Protein AF-A0A2C9V611-F1 (afdb_monomer_lite)

Sequence (62 aa):
MVLLVCTLMAKDANAKLISYGAMGRDGNRGCGPTNPAGCKKQEANKYSRGCKKEFRCRGDKT

pLDDT: mean 70.24, std 8.07, range [53.28, 84.06]

Secondary structure (DSSP, 8-state):
-HHHHHHHHHHHTT-SS--HHHHSSSS---SBTTBGGG-------S---PPPGGG--TT---

Structure (mmCIF, N/CA/C/O backbone):
data_AF-A0A2C9V611-F1
#
_entry.id   AF-A0A2C9V611-F1
#
loop_
_atom_site.group_PDB
_atom_site.id
_atom_site.type_symbol
_atom_site.label_atom_id
_atom_site.label_alt_id
_atom_site.label_comp_id
_atom_site.label_asym_id
_atom_site.label_entity_id
_atom_site.label_seq_id
_atom_site.pdbx_PDB_ins_code
_atom_site.Cartn_x
_atom_site.Cartn_y
_atom_site.Cartn_z
_atom_site.occupancy
_atom_site.B_iso_or_equiv
_atom_site.auth_seq_id
_atom_site.auth_comp_id
_atom_site.auth_asym_id
_atom_site.auth_atom_id
_atom_site.pdbx_PDB_model_num
ATOM 1 N N . MET A 1 1 ? 44.834 -11.242 -23.595 1.00 61.69 1 MET A N 1
ATOM 2 C CA . MET A 1 1 ? 43.552 -10.666 -24.065 1.00 61.69 1 MET A CA 1
ATOM 3 C C . MET A 1 1 ? 42.359 -11.093 -23.212 1.00 61.69 1 MET A C 1
ATOM 5 O O . MET A 1 1 ? 41.640 -10.219 -22.759 1.00 61.69 1 MET A O 1
ATOM 9 N N . VAL A 1 2 ? 42.173 -12.388 -22.920 1.00 74.62 2 VAL A N 1
ATOM 10 C CA . VAL A 1 2 ? 41.039 -12.897 -22.109 1.00 74.62 2 VAL A CA 1
ATOM 11 C C . VAL A 1 2 ? 40.916 -12.208 -20.740 1.00 74.62 2 VAL A C 1
ATOM 13 O O . VAL A 1 2 ? 39.841 -11.751 -20.378 1.00 74.62 2 VAL A O 1
ATOM 16 N N . LEU A 1 3 ? 42.029 -12.026 -20.022 1.00 69.44 3 LEU A N 1
ATOM 17 C CA . LEU A 1 3 ? 42.035 -11.377 -18.701 1.00 69.44 3 LEU A CA 1
ATOM 18 C C . LEU A 1 3 ? 41.591 -9.897 -18.732 1.00 69.44 3 LEU A C 1
ATOM 20 O O . LEU A 1 3 ? 40.954 -9.418 -17.797 1.00 69.44 3 LEU A O 1
ATOM 24 N N . LEU A 1 4 ? 41.874 -9.178 -19.824 1.00 69.69 4 LEU A N 1
ATOM 25 C CA . LEU A 1 4 ? 41.434 -7.790 -20.028 1.00 69.69 4 LEU A CA 1
ATOM 26 C C . LEU A 1 4 ? 39.920 -7.708 -20.271 1.00 69.69 4 LEU A C 1
ATOM 28 O O . LEU A 1 4 ? 39.258 -6.820 -19.748 1.00 69.69 4 LEU A O 1
ATOM 32 N N . VAL A 1 5 ? 39.361 -8.672 -21.006 1.00 72.56 5 VAL A N 1
ATOM 33 C CA . VAL A 1 5 ? 37.912 -8.765 -21.240 1.00 72.56 5 VAL A CA 1
ATOM 34 C C . VAL A 1 5 ? 37.172 -9.134 -19.948 1.00 72.56 5 VAL A C 1
ATOM 36 O O . VAL A 1 5 ? 36.167 -8.508 -19.621 1.00 72.56 5 VAL A O 1
ATOM 39 N N . CYS A 1 6 ? 37.693 -10.081 -19.161 1.00 70.12 6 CYS A N 1
ATOM 40 C CA . CYS A 1 6 ? 37.073 -10.494 -17.896 1.00 70.12 6 CYS A CA 1
ATOM 41 C C . CYS A 1 6 ? 37.015 -9.359 -16.860 1.00 70.12 6 CYS A C 1
ATOM 43 O O . CYS A 1 6 ? 36.026 -9.221 -16.143 1.00 70.12 6 CYS A O 1
ATOM 45 N N . THR A 1 7 ? 38.060 -8.529 -16.786 1.00 69.44 7 THR A N 1
ATOM 46 C CA . THR A 1 7 ? 38.118 -7.411 -15.828 1.00 69.44 7 THR A CA 1
ATOM 47 C C . THR A 1 7 ? 37.191 -6.253 -16.193 1.00 69.44 7 THR A C 1
ATOM 49 O O . THR A 1 7 ? 36.724 -5.561 -15.293 1.00 69.44 7 THR A O 1
ATOM 52 N N . LEU A 1 8 ? 36.881 -6.056 -17.479 1.00 65.31 8 LEU A N 1
ATOM 53 C CA . LEU A 1 8 ? 35.886 -5.074 -17.921 1.00 65.31 8 LEU A CA 1
ATOM 54 C C . LEU A 1 8 ? 34.467 -5.495 -17.516 1.00 65.31 8 LEU A C 1
ATOM 56 O O . LEU A 1 8 ? 33.751 -4.693 -16.932 1.00 65.31 8 LEU A O 1
ATOM 60 N N . MET A 1 9 ? 34.106 -6.766 -17.713 1.00 64.88 9 MET A N 1
ATOM 61 C CA . MET A 1 9 ? 32.777 -7.290 -17.351 1.00 64.88 9 MET A CA 1
ATOM 62 C C . MET A 1 9 ? 32.548 -7.344 -15.829 1.00 64.88 9 MET A C 1
ATOM 64 O O . MET A 1 9 ? 31.432 -7.161 -15.351 1.00 64.88 9 MET A O 1
ATOM 68 N N . ALA A 1 10 ? 33.606 -7.563 -15.041 1.00 64.19 10 ALA A N 1
ATOM 69 C CA . ALA A 1 10 ? 33.523 -7.600 -13.578 1.00 64.19 10 ALA A CA 1
ATOM 70 C C . ALA A 1 10 ? 33.269 -6.222 -12.931 1.00 64.19 10 ALA A C 1
ATOM 72 O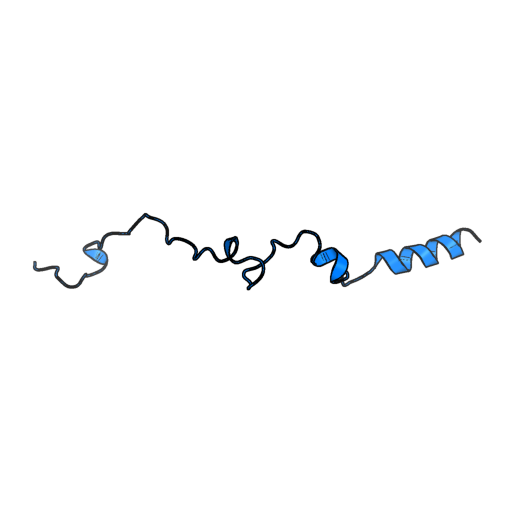 O . ALA A 1 10 ? 32.829 -6.156 -11.779 1.00 64.19 10 ALA A O 1
ATOM 73 N N . LYS A 1 11 ? 33.534 -5.118 -13.647 1.00 58.88 11 LYS A N 1
ATOM 74 C CA . LYS A 1 11 ? 33.268 -3.757 -13.152 1.00 58.88 11 LYS A CA 1
ATOM 75 C C . LYS A 1 11 ? 31.772 -3.448 -13.086 1.00 58.88 11 LYS A C 1
ATOM 77 O O . LYS A 1 11 ? 31.344 -2.814 -12.126 1.00 58.88 11 LYS A O 1
ATOM 82 N N . ASP A 1 12 ? 30.985 -3.969 -14.024 1.00 56.94 12 ASP A N 1
ATOM 83 C CA . ASP A 1 12 ? 29.527 -3.788 -14.047 1.00 56.94 12 ASP A CA 1
ATOM 84 C C . ASP A 1 12 ? 28.798 -4.653 -13.003 1.00 56.94 12 ASP A C 1
ATOM 86 O O . ASP A 1 12 ? 27.674 -4.348 -12.605 1.00 56.94 12 ASP A O 1
ATOM 90 N N . ALA A 1 13 ? 29.454 -5.699 -12.487 1.00 60.09 13 ALA A N 1
ATOM 91 C CA . ALA A 1 13 ? 28.900 -6.582 -11.458 1.00 60.09 13 ALA A CA 1
ATOM 92 C C . ALA A 1 13 ? 28.917 -5.983 -10.033 1.00 60.09 13 ALA A C 1
ATOM 94 O O . ALA A 1 13 ? 28.263 -6.518 -9.142 1.00 60.09 13 ALA A O 1
ATOM 95 N N . ASN A 1 14 ? 29.633 -4.873 -9.804 1.00 58.81 14 ASN A N 1
ATOM 96 C CA . ASN A 1 14 ? 29.727 -4.186 -8.503 1.00 58.81 14 ASN A CA 1
ATOM 97 C C . ASN A 1 14 ? 28.843 -2.925 -8.424 1.00 58.81 14 ASN A C 1
ATOM 99 O O . ASN A 1 14 ? 29.194 -1.932 -7.780 1.00 58.81 14 ASN A O 1
ATOM 103 N N . ALA A 1 15 ? 27.683 -2.929 -9.082 1.00 63.06 15 ALA A N 1
ATOM 104 C CA . ALA A 1 15 ? 26.728 -1.834 -8.964 1.00 63.06 15 ALA A CA 1
ATOM 105 C C . ALA A 1 15 ? 26.131 -1.786 -7.540 1.00 63.06 15 ALA A C 1
ATOM 107 O O . ALA A 1 15 ? 25.356 -2.649 -7.140 1.00 63.06 15 ALA A O 1
ATOM 108 N N . LYS A 1 16 ? 26.470 -0.742 -6.769 1.00 64.88 16 LYS A N 1
ATOM 109 C CA . LYS A 1 16 ? 25.938 -0.494 -5.410 1.00 64.88 16 LYS A CA 1
ATOM 110 C C . LYS A 1 16 ? 24.444 -0.129 -5.403 1.00 64.88 16 LYS A C 1
ATOM 112 O O . LYS A 1 16 ? 23.799 -0.184 -4.360 1.00 64.88 16 LYS A O 1
ATOM 117 N N . LEU A 1 17 ? 23.908 0.274 -6.555 1.00 65.31 17 LEU A N 1
ATOM 118 C CA . LEU A 1 17 ? 22.535 0.730 -6.746 1.00 65.31 17 LEU A CA 1
ATOM 119 C C . LEU A 1 17 ? 21.948 0.054 -7.984 1.00 65.31 17 LEU A C 1
ATOM 121 O O . LEU A 1 17 ? 22.478 0.180 -9.087 1.00 65.31 17 LEU A O 1
ATOM 125 N N . ILE A 1 18 ? 20.831 -0.639 -7.793 1.00 65.19 18 ILE A N 1
ATOM 126 C CA . ILE A 1 18 ? 19.998 -1.132 -8.886 1.00 65.19 18 ILE A CA 1
ATOM 127 C C . ILE A 1 18 ? 19.259 0.079 -9.470 1.00 65.19 18 ILE A C 1
ATOM 129 O O . ILE A 1 18 ? 18.727 0.902 -8.727 1.00 65.19 18 ILE A O 1
ATOM 133 N N . SER A 1 19 ? 19.248 0.223 -10.798 1.00 66.31 19 SER A N 1
ATOM 134 C CA . SER A 1 19 ? 18.547 1.328 -11.469 1.00 66.31 19 SER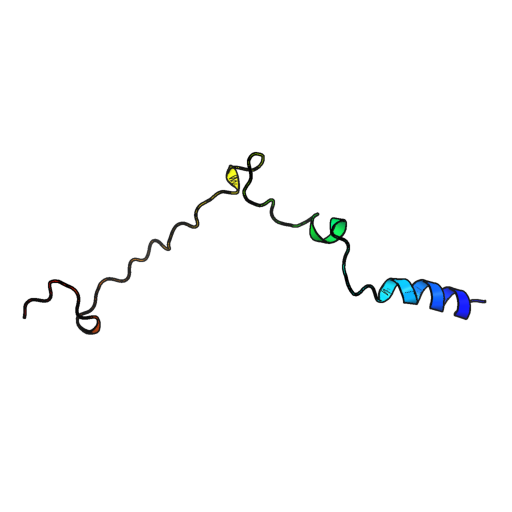 A CA 1
ATOM 135 C C . SER A 1 19 ? 17.065 1.375 -11.072 1.00 66.31 19 SER A C 1
ATOM 137 O O . SER A 1 19 ? 16.421 0.333 -10.932 1.00 66.31 19 SER A O 1
ATOM 139 N N . TYR A 1 20 ? 16.491 2.579 -10.960 1.00 60.03 20 TYR A N 1
ATOM 140 C CA . TYR A 1 20 ? 15.057 2.783 -10.703 1.00 60.03 20 TYR A CA 1
ATOM 141 C C . TYR A 1 20 ? 14.159 1.996 -11.667 1.00 60.03 20 TYR A C 1
ATOM 143 O O . TYR A 1 20 ? 13.108 1.508 -11.259 1.00 60.03 20 TYR A O 1
ATOM 151 N N . GLY A 1 21 ? 14.593 1.802 -12.919 1.00 63.09 21 GLY A N 1
ATOM 152 C CA . GLY A 1 21 ? 13.862 0.988 -13.896 1.00 63.09 21 GLY A CA 1
ATOM 153 C C . GLY A 1 21 ? 13.773 -0.499 -13.525 1.00 63.09 21 GLY A C 1
ATOM 154 O O . GLY A 1 21 ? 12.785 -1.152 -13.851 1.00 63.09 21 GLY A O 1
ATOM 155 N N . ALA A 1 22 ? 14.767 -1.024 -12.807 1.00 64.31 22 ALA A N 1
ATOM 156 C CA . ALA A 1 22 ? 14.770 -2.392 -12.294 1.00 64.31 22 ALA A CA 1
ATOM 157 C C . ALA A 1 22 ? 14.061 -2.508 -10.931 1.00 64.31 22 ALA A C 1
ATOM 159 O O . ALA A 1 22 ? 13.427 -3.523 -10.671 1.00 64.31 22 ALA A O 1
ATOM 160 N N . MET A 1 23 ? 14.075 -1.459 -10.099 1.00 63.47 23 MET A N 1
ATOM 161 C CA . MET A 1 23 ? 13.315 -1.425 -8.835 1.00 63.47 23 MET A CA 1
ATOM 162 C C . MET A 1 23 ? 11.804 -1.207 -9.039 1.00 63.47 23 MET A C 1
ATOM 164 O O . MET A 1 23 ? 10.999 -1.628 -8.213 1.00 63.47 23 MET A O 1
ATOM 168 N N . GLY A 1 24 ? 11.405 -0.541 -10.128 1.00 61.72 24 GLY A N 1
ATOM 169 C CA . GLY A 1 24 ? 10.016 -0.147 -10.381 1.00 61.72 24 GLY A CA 1
ATOM 170 C C . GLY A 1 24 ? 9.173 -1.150 -11.171 1.00 61.72 24 GLY A C 1
ATOM 171 O O . GLY A 1 24 ? 7.959 -0.974 -11.242 1.00 61.72 24 GLY A O 1
ATOM 172 N N . ARG A 1 25 ? 9.777 -2.185 -11.777 1.00 60.72 25 ARG A N 1
ATOM 173 C CA . ARG A 1 25 ? 9.045 -3.128 -12.647 1.00 60.72 25 ARG A CA 1
ATOM 174 C C . ARG A 1 25 ? 8.107 -4.062 -11.882 1.00 60.72 25 ARG A C 1
ATOM 176 O O . ARG A 1 25 ? 7.022 -4.335 -12.385 1.00 60.72 25 ARG A O 1
ATOM 183 N N . ASP A 1 26 ? 8.492 -4.456 -10.670 1.00 59.09 26 ASP A N 1
ATOM 184 C CA . ASP A 1 26 ? 7.712 -5.354 -9.801 1.00 59.09 26 ASP A CA 1
ATOM 185 C C . ASP A 1 26 ? 7.206 -4.657 -8.526 1.00 59.09 26 ASP A C 1
ATOM 187 O O . ASP A 1 26 ? 6.643 -5.284 -7.627 1.00 59.09 26 ASP A O 1
ATOM 191 N N . GLY A 1 27 ? 7.386 -3.336 -8.435 1.00 62.53 27 GLY A N 1
ATOM 192 C CA . GLY A 1 27 ? 6.830 -2.541 -7.350 1.00 62.53 27 GLY A CA 1
ATOM 193 C C . GLY A 1 27 ? 5.307 -2.553 -7.429 1.00 62.53 27 GLY A C 1
ATOM 194 O O . GLY A 1 27 ? 4.734 -2.177 -8.454 1.00 62.53 27 GLY A O 1
ATOM 195 N N . ASN A 1 28 ? 4.642 -2.971 -6.348 1.00 63.97 28 ASN A N 1
ATOM 196 C CA . ASN A 1 28 ? 3.191 -2.857 -6.227 1.00 63.97 28 ASN A CA 1
ATOM 197 C C . ASN A 1 28 ? 2.798 -1.417 -6.588 1.00 63.97 28 ASN A C 1
ATOM 199 O O . ASN A 1 28 ? 3.287 -0.479 -5.953 1.00 63.97 28 ASN A O 1
ATOM 203 N N . ARG A 1 29 ? 1.988 -1.236 -7.643 1.00 68.12 29 ARG A N 1
ATOM 204 C CA . ARG A 1 29 ? 1.582 0.097 -8.108 1.00 68.12 29 ARG A CA 1
ATOM 205 C C . ARG A 1 29 ? 0.915 0.771 -6.917 1.00 68.12 29 ARG A C 1
ATOM 207 O O . ARG A 1 29 ? -0.146 0.327 -6.487 1.00 68.12 29 ARG A O 1
ATOM 214 N N . GLY A 1 30 ? 1.580 1.765 -6.335 1.00 70.19 30 GLY A N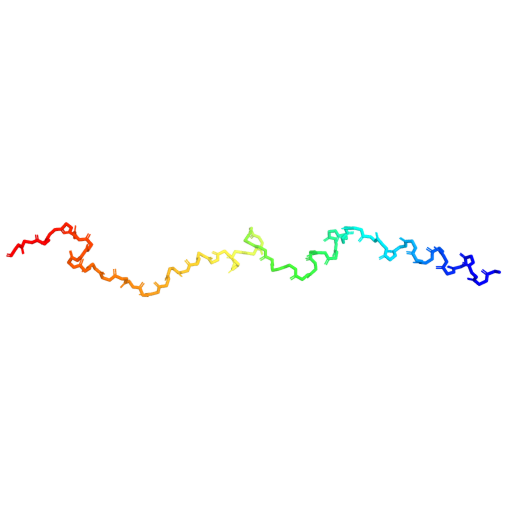 1
ATOM 215 C CA . GLY A 1 30 ? 1.112 2.423 -5.120 1.00 70.19 30 GLY A CA 1
ATOM 216 C C . GLY A 1 30 ? -0.279 3.039 -5.287 1.00 70.19 30 GLY A C 1
ATOM 217 O O . GLY A 1 30 ? -0.905 2.981 -6.350 1.00 70.19 30 GLY A O 1
ATOM 218 N N . CYS A 1 31 ? -0.771 3.658 -4.221 1.00 77.25 31 CYS A N 1
ATOM 219 C CA . CYS A 1 31 ? -1.981 4.465 -4.292 1.00 77.25 31 CYS A CA 1
ATOM 220 C C . CYS A 1 31 ? -1.756 5.686 -5.207 1.00 77.25 31 CYS A C 1
ATOM 222 O O . CYS A 1 31 ? -0.739 6.369 -5.106 1.00 77.25 31 CYS A O 1
ATOM 224 N N . GLY A 1 32 ? -2.692 5.974 -6.114 1.00 78.06 32 GLY A N 1
ATOM 225 C CA . GLY A 1 32 ? -2.596 7.138 -6.999 1.00 78.06 32 GLY A CA 1
ATOM 226 C C . GLY A 1 32 ? -3.833 7.326 -7.884 1.00 78.06 32 GLY A C 1
ATOM 227 O O . GLY A 1 32 ? -4.663 6.419 -7.953 1.00 78.06 32 GLY A O 1
ATOM 228 N N . PRO A 1 33 ? -3.966 8.468 -8.589 1.00 76.81 33 PRO A N 1
ATOM 229 C CA . PRO A 1 33 ? -5.136 8.774 -9.425 1.00 76.81 33 PRO A CA 1
ATOM 230 C C . PRO A 1 33 ? -5.426 7.720 -10.502 1.00 76.81 33 PRO A C 1
ATOM 232 O O . PRO A 1 33 ? -6.575 7.483 -10.855 1.00 76.81 33 PRO A O 1
ATOM 235 N N . THR A 1 34 ? -4.380 7.059 -11.000 1.00 81.44 34 THR A N 1
ATOM 236 C CA . THR A 1 34 ? -4.448 5.993 -12.010 1.00 81.44 34 THR A CA 1
ATOM 237 C C . THR A 1 34 ? -4.590 4.587 -11.414 1.00 81.44 34 THR A C 1
ATOM 239 O O . THR A 1 34 ? -4.861 3.644 -12.152 1.00 81.44 34 THR A O 1
ATOM 242 N N . ASN A 1 35 ? -4.434 4.428 -10.093 1.00 80.19 35 ASN A N 1
ATOM 243 C CA . ASN A 1 35 ? -4.663 3.171 -9.374 1.00 80.19 35 ASN A CA 1
ATOM 244 C C . ASN A 1 35 ? -5.446 3.396 -8.060 1.00 80.19 35 ASN A C 1
ATOM 246 O O . ASN A 1 35 ? -4.934 3.123 -6.968 1.00 80.19 35 ASN A O 1
ATOM 250 N N . PRO A 1 36 ? -6.702 3.875 -8.134 1.00 76.69 36 PRO A N 1
ATOM 251 C CA . PRO A 1 36 ? -7.522 4.107 -6.947 1.00 76.69 36 PRO A CA 1
ATOM 252 C C . PRO A 1 36 ? -7.870 2.803 -6.212 1.00 76.69 36 PRO A C 1
ATOM 254 O O . PRO A 1 36 ? -8.080 2.813 -5.003 1.00 76.69 36 PRO A O 1
ATOM 257 N N . ALA A 1 37 ? -7.874 1.660 -6.909 1.00 76.31 37 ALA A N 1
ATOM 258 C CA . ALA A 1 37 ? -8.110 0.343 -6.313 1.00 76.31 37 ALA A CA 1
ATOM 259 C C . ALA A 1 37 ? -6.991 -0.097 -5.347 1.00 76.31 37 ALA A C 1
ATOM 261 O O . ALA A 1 37 ? -7.249 -0.865 -4.418 1.00 76.31 37 ALA A O 1
ATOM 262 N N . GLY A 1 38 ? -5.764 0.407 -5.541 1.00 72.81 38 GLY A N 1
ATOM 263 C CA . GLY A 1 38 ? -4.642 0.227 -4.615 1.00 72.81 38 GLY A CA 1
ATOM 264 C C . GLY A 1 38 ? -4.756 1.078 -3.346 1.00 72.81 38 GLY A C 1
ATOM 265 O O . GLY A 1 38 ? -4.080 0.803 -2.358 1.00 72.81 38 GLY A O 1
ATOM 266 N N . CYS A 1 39 ? -5.648 2.074 -3.326 1.00 76.44 39 CYS A N 1
ATOM 267 C CA . CYS A 1 39 ? -5.896 2.957 -2.185 1.00 76.44 39 CYS A CA 1
ATOM 268 C C . CYS A 1 39 ? -6.822 2.314 -1.140 1.00 76.44 39 CYS A C 1
ATOM 270 O O . CYS A 1 39 ? -7.745 2.957 -0.633 1.00 76.44 39 CYS A O 1
ATOM 272 N N . LYS A 1 40 ? -6.609 1.039 -0.803 1.00 73.31 40 LYS A N 1
ATOM 273 C CA . LYS A 1 40 ? -7.334 0.431 0.314 1.00 73.31 40 LYS A CA 1
ATOM 274 C C . LYS A 1 40 ? -6.745 0.979 1.604 1.00 73.31 40 LYS A C 1
ATOM 276 O O . LYS A 1 40 ? -5.575 0.749 1.903 1.00 73.31 40 LYS A O 1
ATOM 281 N N . LYS A 1 41 ? -7.557 1.692 2.389 1.00 72.56 41 LYS A N 1
ATOM 282 C CA . LYS A 1 41 ? -7.242 1.879 3.808 1.00 72.56 41 LYS A CA 1
ATOM 283 C C . LYS A 1 41 ? -7.111 0.473 4.383 1.00 72.56 41 LYS A C 1
ATOM 285 O O . LYS A 1 41 ? -8.008 -0.339 4.167 1.00 72.56 41 LYS A O 1
ATOM 290 N N . GLN A 1 42 ? -5.983 0.168 5.021 1.00 70.56 42 GLN A N 1
ATOM 291 C CA . GLN A 1 42 ? -5.854 -1.086 5.754 1.00 70.56 42 GLN A CA 1
ATOM 292 C C . GLN A 1 42 ? -7.031 -1.136 6.726 1.00 70.56 42 GLN A C 1
ATOM 294 O O . GLN A 1 42 ? -7.145 -0.278 7.603 1.00 70.56 42 GLN A O 1
ATOM 299 N N . GLU A 1 43 ? -7.960 -2.064 6.498 1.00 69.69 43 GLU A N 1
ATOM 300 C CA . GLU A 1 43 ? -9.020 -2.324 7.458 1.00 69.69 43 GLU A CA 1
ATOM 301 C C . GLU A 1 43 ? -8.312 -2.702 8.755 1.00 69.69 43 GLU A C 1
ATOM 303 O O . GLU A 1 43 ? -7.501 -3.634 8.777 1.00 69.69 43 GLU A O 1
ATOM 308 N N . ALA A 1 44 ? -8.553 -1.933 9.819 1.00 74.75 44 ALA A N 1
ATOM 309 C CA . ALA A 1 44 ? -8.092 -2.328 11.136 1.00 74.75 44 ALA A CA 1
ATOM 310 C C . ALA A 1 44 ? -8.590 -3.756 11.380 1.00 74.75 44 ALA A C 1
ATOM 312 O O . ALA A 1 44 ? -9.721 -4.084 11.010 1.00 74.75 44 ALA A O 1
ATOM 313 N N . ASN A 1 45 ? -7.735 -4.611 11.949 1.00 77.38 45 ASN A N 1
ATOM 314 C CA . ASN A 1 45 ? -8.121 -5.978 12.279 1.00 77.38 45 ASN A CA 1
ATOM 315 C C . ASN A 1 45 ? -9.502 -5.953 12.957 1.00 77.38 45 ASN A C 1
ATOM 317 O O . ASN A 1 45 ? -9.703 -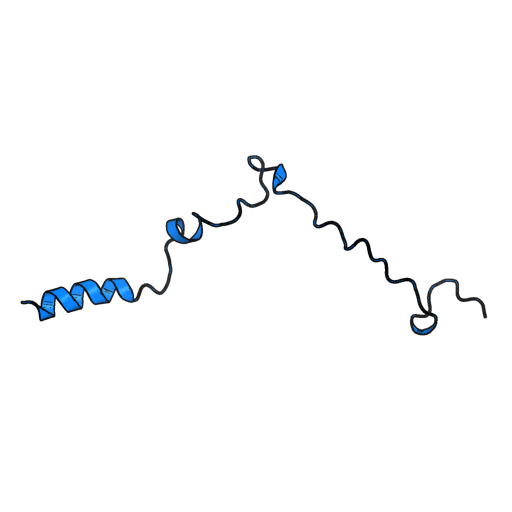5.198 13.907 1.00 77.38 45 ASN A O 1
ATOM 321 N N . LYS A 1 46 ? -10.441 -6.774 12.466 1.00 79.06 46 LYS A N 1
ATOM 322 C CA . LYS A 1 46 ? -11.803 -6.872 13.016 1.00 79.06 46 LYS A CA 1
ATOM 323 C C . LYS A 1 46 ? -11.808 -7.211 14.511 1.00 79.06 46 LYS A C 1
ATOM 325 O O . LYS A 1 46 ? -12.817 -7.022 15.181 1.00 79.06 46 LYS A O 1
ATOM 330 N N . TYR A 1 47 ? -10.693 -7.715 15.039 1.00 83.00 47 TYR A N 1
ATOM 331 C CA . TYR A 1 47 ? -10.495 -7.898 16.464 1.00 83.00 47 TYR A CA 1
ATOM 332 C C . TYR A 1 47 ? -10.402 -6.562 17.220 1.00 83.00 47 TYR A C 1
ATOM 334 O O . TYR A 1 47 ? -9.391 -5.860 17.177 1.00 83.00 47 TYR A O 1
ATOM 342 N N . SER A 1 48 ? -11.429 -6.270 18.014 1.00 78.50 48 SER A N 1
ATOM 343 C CA . SER A 1 48 ? -11.383 -5.246 19.056 1.00 78.50 48 S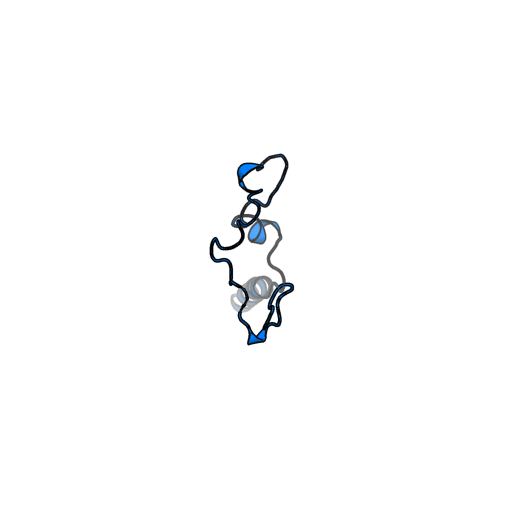ER A CA 1
ATOM 344 C C . SER A 1 48 ? -10.973 -5.870 20.391 1.00 78.50 48 SER A C 1
ATOM 346 O O . SER A 1 48 ? -11.694 -6.713 20.932 1.00 78.50 48 SER A O 1
ATOM 348 N N . ARG A 1 49 ? -9.851 -5.430 20.974 1.00 80.94 49 ARG A N 1
ATOM 349 C CA . ARG A 1 49 ? -9.515 -5.797 22.355 1.00 80.94 49 ARG A CA 1
ATOM 350 C C . ARG A 1 49 ? -10.471 -5.058 23.291 1.00 80.94 49 ARG A C 1
ATOM 352 O O . ARG A 1 49 ? -10.371 -3.843 23.435 1.00 80.94 49 ARG A O 1
ATOM 359 N N . GLY A 1 50 ? -11.389 -5.793 23.914 1.00 82.69 50 GLY A N 1
ATOM 360 C CA . GLY A 1 50 ? -12.229 -5.250 24.979 1.00 82.69 50 GLY A CA 1
ATOM 361 C C . GLY A 1 50 ? -11.378 -4.699 26.124 1.00 82.69 50 GLY A C 1
ATOM 362 O O . GLY A 1 50 ? -10.213 -5.075 26.295 1.00 82.69 50 GLY A O 1
ATOM 363 N N . CYS A 1 51 ? -11.950 -3.804 26.920 1.00 84.06 51 CYS A N 1
ATOM 364 C CA . CYS A 1 51 ? -11.232 -3.301 28.072 1.00 84.06 51 CYS A CA 1
ATOM 365 C C . CYS A 1 51 ? -11.310 -4.271 29.247 1.00 84.06 51 CYS A C 1
ATOM 367 O O . CYS A 1 51 ? -12.391 -4.649 29.688 1.00 84.06 51 CYS A O 1
ATOM 369 N N . LYS A 1 52 ? -10.147 -4.667 29.757 1.00 82.81 52 LYS A N 1
ATOM 370 C CA . LYS A 1 52 ? -10.027 -5.451 30.983 1.00 82.81 52 LYS A CA 1
ATOM 371 C C . LYS A 1 52 ? -9.926 -4.520 32.191 1.00 82.81 52 LYS A C 1
ATOM 373 O O . LYS A 1 52 ? -9.369 -3.432 32.069 1.00 82.81 52 LYS A O 1
ATOM 378 N N . LYS A 1 53 ? -10.342 -5.003 33.367 1.00 74.25 53 LYS A N 1
ATOM 379 C CA . LYS A 1 53 ? -10.234 -4.281 34.652 1.00 74.25 53 LYS A CA 1
ATOM 380 C C . LYS A 1 53 ? -8.816 -3.757 34.934 1.00 74.25 53 LYS A C 1
ATOM 382 O O . LYS A 1 53 ? -8.647 -2.646 35.424 1.00 74.25 53 LYS A O 1
ATOM 387 N N . GLU A 1 54 ? -7.784 -4.516 34.553 1.00 76.44 54 GLU A N 1
ATOM 388 C CA . GLU A 1 54 ? -6.369 -4.112 34.665 1.00 76.44 54 GLU A CA 1
ATOM 389 C C . GLU A 1 54 ? -6.014 -2.845 33.859 1.00 76.44 54 GLU A C 1
ATOM 391 O O . GLU A 1 54 ? -5.085 -2.128 34.222 1.00 76.44 54 GLU A O 1
ATOM 396 N N . PHE A 1 55 ? -6.783 -2.520 32.814 1.00 82.19 55 PHE A N 1
ATOM 397 C CA . PHE A 1 55 ? -6.609 -1.318 31.991 1.00 82.19 55 PHE A CA 1
ATOM 398 C C . PHE A 1 55 ? -7.431 -0.115 32.476 1.00 82.19 55 PHE A C 1
ATOM 400 O O . PHE A 1 55 ? -7.371 0.934 31.838 1.00 82.19 55 PHE A O 1
ATOM 407 N N . ARG A 1 56 ? -8.152 -0.243 33.606 1.00 80.06 56 ARG A N 1
ATOM 408 C CA . ARG A 1 56 ? -8.880 0.843 34.292 1.00 80.06 56 ARG A CA 1
ATOM 409 C C . ARG A 1 56 ? -9.743 1.677 33.346 1.00 80.06 56 ARG A C 1
ATOM 411 O O . ARG A 1 56 ? -9.571 2.894 33.235 1.00 80.06 56 ARG A O 1
ATOM 418 N N . CYS A 1 57 ? -10.658 1.032 32.630 1.00 81.44 57 CYS A N 1
ATOM 419 C CA . CYS A 1 57 ? -11.477 1.772 31.684 1.00 81.44 57 CYS A CA 1
ATOM 420 C C . CYS A 1 57 ? -12.482 2.695 32.351 1.00 81.44 57 CYS A C 1
ATOM 422 O O . CYS A 1 57 ? -12.995 2.453 33.442 1.00 81.44 57 CYS A O 1
ATOM 424 N N . ARG A 1 58 ? -12.777 3.784 31.640 1.00 76.06 58 ARG A N 1
ATOM 425 C CA . ARG A 1 58 ? -13.774 4.769 32.046 1.00 76.06 58 ARG A CA 1
ATOM 426 C C . ARG A 1 58 ? -15.134 4.075 32.156 1.00 76.06 58 ARG A C 1
ATOM 428 O O . ARG A 1 58 ? -15.717 3.722 31.137 1.00 76.06 58 ARG A O 1
ATOM 435 N N . GLY A 1 59 ? -15.614 3.879 33.384 1.00 69.69 59 GLY A N 1
ATOM 436 C CA . GLY A 1 59 ? -16.894 3.223 33.664 1.00 69.69 59 GLY A CA 1
ATOM 437 C C . GLY A 1 59 ? -16.817 1.968 34.535 1.00 69.69 59 GLY A C 1
ATOM 438 O O . GLY A 1 59 ? -17.877 1.456 34.879 1.00 69.69 59 GLY A O 1
ATOM 439 N N . ASP A 1 60 ? -15.625 1.505 34.937 1.00 61.03 60 ASP A N 1
ATOM 440 C CA . ASP A 1 60 ? -15.487 0.522 36.024 1.00 61.03 60 ASP A CA 1
ATOM 441 C C . ASP A 1 60 ? -15.997 1.159 37.332 1.00 61.03 60 ASP A C 1
ATOM 443 O O . ASP A 1 60 ? -15.262 1.837 38.053 1.00 61.03 60 ASP A O 1
ATOM 447 N N . LYS A 1 61 ? -17.298 1.014 37.602 1.00 56.41 61 LYS A N 1
ATOM 448 C CA . LYS A 1 61 ? -17.861 1.199 38.938 1.00 56.41 61 LYS A CA 1
ATOM 449 C C . LYS A 1 61 ? -17.755 -0.138 39.658 1.00 56.41 61 LYS A C 1
ATOM 451 O O . LYS A 1 61 ? -18.127 -1.168 39.099 1.00 56.41 61 LYS A O 1
ATOM 456 N N . THR A 1 62 ? -17.169 -0.047 40.844 1.00 53.28 62 THR A N 1
ATOM 457 C CA . THR A 1 62 ? -16.859 -1.096 41.815 1.00 53.28 62 THR A CA 1
ATOM 458 C 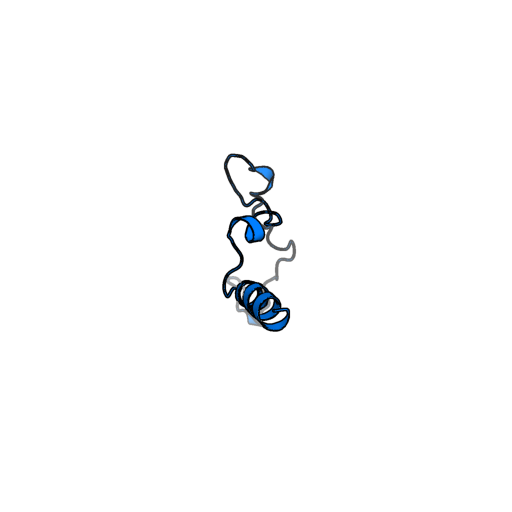C . THR A 1 62 ? -17.975 -2.115 41.994 1.00 53.28 62 THR A C 1
ATOM 460 O O . THR A 1 62 ? -19.148 -1.686 42.052 1.00 53.28 62 THR A O 1
#

Organism: Manihot esculenta (NCBI:txid3983)

InterPro domains:
  IPR008801 Rapid ALkalinization Factor [PF05498] (13-59)

Radius of gyration: 27.32 Å; chains: 1; bounding box: 61×22×66 Å

Foldseek 3Di:
DVVVVVVVVVVVVPPPDDDPVVVVPPPDPDPDPVCVVNVDDPDDPPDDDDDDVVNVDDPPDD